Protein AF-A0A1H9WXK0-F1 (afdb_monomer)

Solvent-accessible surface area (backbone atoms only — not comparable to full-atom values): 4412 Å² total; per-residue (Å²): 111,83,45,80,38,52,25,27,41,61,68,99,53,82,46,69,39,30,34,41,35,47,87,65,30,38,34,37,36,34,87,59,80,92,51,55,72,64,66,30,57,34,75,47,47,53,94,46,51,70,47,76,49,79,46,80,52,99,92,42,56,34,39,38,40,32,32,73,88,71,53,70,50,35,32,39,63,110

Secondary structure (DSSP, 8-state):
--EEEEEEEESSSEEEEEEEE-SSEEEEE---TTS-HHHHEEEEEGGGEEEEEEEEETTEEEEEEEETTS-EEEEEE-

Foldseek 3Di:
D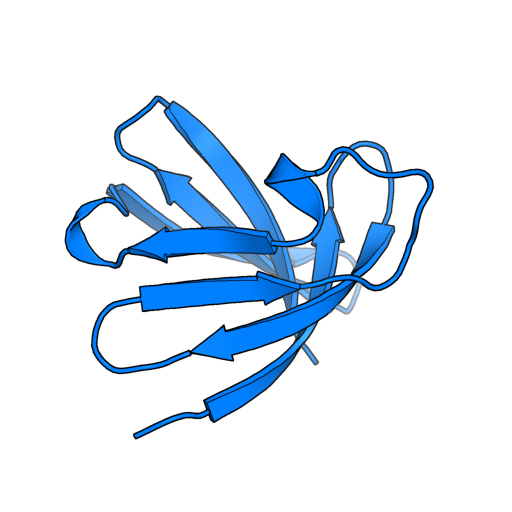KDKWWKWWQDPHTATFIWIADPFFIWTAHPDPPDDPCNRTPTDGPVFWPDWDWDQDPHFIKIWTAGVVRDIIIMGTD

Sequence (78 aa):
MKQYFIASICRNGIIGGSIVADDEGITYKTGKLTVSSKLRNLEMKYRNIQDFSKKWVLCFPVFSIAMNDGETYKFIVF

Mean predicted aligned error: 2.89 Å

Radius of gyration: 11.93 Å; C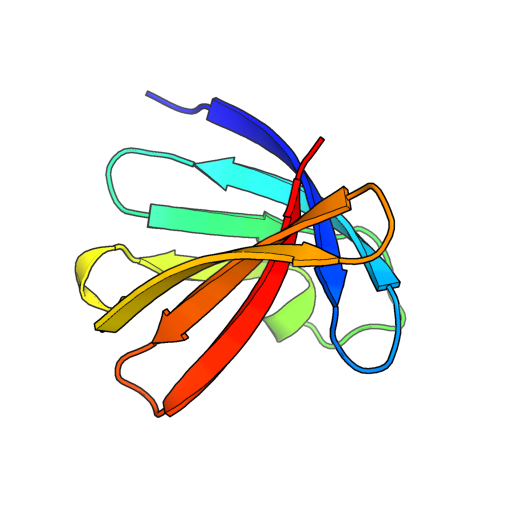α contacts (8 Å, |Δi|>4): 162; chains: 1; bounding box: 26×27×30 Å

Organism: Butyrivibrio fibrisolvens (NCBI:txid831)

pLDDT: mean 94.47, std 3.33, range [85.44, 97.75]

Structure (mmCIF, N/CA/C/O backbone):
data_AF-A0A1H9WXK0-F1
#
_entry.id   AF-A0A1H9WXK0-F1
#
loop_
_atom_site.group_PDB
_atom_site.id
_atom_site.type_symbol
_atom_site.label_atom_id
_atom_site.label_alt_id
_atom_site.label_comp_id
_atom_site.label_asym_id
_atom_site.label_entity_id
_atom_site.label_seq_id
_atom_site.pdbx_PDB_ins_code
_atom_site.Cartn_x
_atom_site.Cartn_y
_atom_site.Cartn_z
_atom_site.occupancy
_atom_site.B_iso_or_equiv
_atom_site.auth_seq_id
_atom_site.auth_comp_id
_atom_site.auth_asym_id
_atom_site.auth_atom_id
_atom_site.pdbx_PDB_model_num
ATOM 1 N N . MET A 1 1 ? -12.431 0.950 13.803 1.00 87.69 1 MET A N 1
ATOM 2 C CA . MET A 1 1 ? -12.235 -0.529 13.982 1.00 87.69 1 MET A CA 1
ATOM 3 C C . MET A 1 1 ? -11.223 -1.017 12.947 1.00 87.69 1 MET A C 1
ATOM 5 O O . MET A 1 1 ? -11.258 -0.499 11.843 1.00 87.69 1 MET A O 1
ATOM 9 N N . LYS A 1 2 ? -10.326 -1.971 13.255 1.00 95.31 2 LYS A N 1
ATOM 10 C CA . LYS A 1 2 ? -9.328 -2.450 12.272 1.00 95.31 2 LYS A CA 1
ATOM 11 C C . LYS A 1 2 ? -9.842 -3.632 11.452 1.00 95.31 2 LYS A C 1
ATOM 13 O O . LYS A 1 2 ? -10.326 -4.604 12.024 1.00 95.31 2 LYS A O 1
ATOM 18 N N . GLN A 1 3 ? -9.677 -3.555 10.136 1.00 97.25 3 GLN A N 1
ATOM 19 C CA . GLN A 1 3 ? -9.935 -4.633 9.182 1.00 97.25 3 GLN A CA 1
ATOM 20 C C . GLN A 1 3 ? -8.627 -5.055 8.511 1.00 97.25 3 GLN A C 1
ATOM 22 O O . GLN A 1 3 ? -7.747 -4.229 8.273 1.00 97.25 3 GLN A O 1
ATOM 27 N N . TYR A 1 4 ? -8.497 -6.344 8.214 1.00 96.94 4 TYR A N 1
ATOM 28 C CA . TYR A 1 4 ? -7.280 -6.934 7.667 1.00 96.94 4 TYR A CA 1
ATOM 29 C C . TYR A 1 4 ? -7.614 -7.674 6.380 1.00 96.94 4 TYR A C 1
ATOM 31 O O . TYR A 1 4 ? -8.519 -8.503 6.360 1.00 96.94 4 TYR A O 1
ATOM 39 N N . PHE A 1 5 ? -6.855 -7.392 5.327 1.00 96.19 5 PHE A N 1
ATOM 40 C CA . PHE A 1 5 ? -7.039 -7.983 4.009 1.00 96.19 5 PHE A CA 1
ATOM 41 C C . PHE A 1 5 ? -5.722 -8.560 3.510 1.00 96.19 5 PHE A C 1
ATOM 43 O O . PHE A 1 5 ? -4.662 -7.939 3.649 1.00 96.19 5 PHE A O 1
ATOM 50 N N . ILE A 1 6 ? -5.786 -9.731 2.885 1.00 95.94 6 ILE A N 1
ATOM 51 C CA . ILE A 1 6 ? -4.651 -10.262 2.135 1.00 95.94 6 ILE A CA 1
ATOM 52 C C . ILE A 1 6 ? -4.602 -9.496 0.818 1.00 95.94 6 ILE A C 1
ATOM 54 O O . ILE A 1 6 ? -5.599 -9.389 0.105 1.00 95.94 6 ILE A O 1
ATOM 58 N N . ALA A 1 7 ? -3.445 -8.925 0.502 1.00 96.31 7 ALA A N 1
ATOM 59 C CA . ALA A 1 7 ? -3.314 -8.088 -0.677 1.00 96.31 7 ALA A CA 1
ATOM 60 C C . ALA A 1 7 ? -1.911 -8.164 -1.265 1.00 96.31 7 ALA A C 1
ATOM 62 O O . ALA A 1 7 ? -0.929 -8.423 -0.574 1.00 96.31 7 ALA A O 1
ATOM 63 N N . SER A 1 8 ? -1.803 -7.894 -2.556 1.00 96.19 8 SER A N 1
ATOM 64 C CA . SER A 1 8 ? -0.523 -7.719 -3.230 1.00 96.19 8 SER A CA 1
ATOM 65 C C . SER A 1 8 ? -0.479 -6.372 -3.921 1.00 96.19 8 SER A C 1
ATOM 67 O O . SER A 1 8 ? -1.444 -5.994 -4.578 1.00 96.19 8 SER A O 1
ATOM 69 N N . ILE A 1 9 ? 0.642 -5.663 -3.814 1.00 96.12 9 ILE A N 1
ATOM 70 C CA . ILE A 1 9 ? 0.855 -4.427 -4.565 1.00 96.12 9 ILE A CA 1
ATOM 71 C C . ILE A 1 9 ? 1.503 -4.727 -5.921 1.00 96.12 9 ILE A C 1
ATOM 73 O O . ILE A 1 9 ? 2.430 -5.536 -6.021 1.00 96.12 9 ILE A O 1
ATOM 77 N N . CYS A 1 10 ? 1.020 -4.063 -6.967 1.00 94.12 10 CYS A N 1
ATOM 78 C CA . CYS A 1 10 ? 1.532 -4.157 -8.329 1.00 94.12 10 CYS A CA 1
ATOM 79 C C . CYS A 1 10 ? 2.509 -3.000 -8.596 1.00 94.12 10 CYS A C 1
ATOM 81 O O . CYS A 1 10 ? 2.115 -1.955 -9.115 1.00 94.12 10 CYS A O 1
ATOM 83 N N . ARG A 1 11 ? 3.786 -3.165 -8.226 1.00 89.06 11 ARG A N 1
ATOM 84 C CA . ARG A 1 11 ? 4.861 -2.179 -8.458 1.00 89.06 11 ARG A CA 1
ATOM 85 C C . ARG A 1 11 ? 6.152 -2.925 -8.792 1.00 89.06 11 ARG A C 1
ATOM 87 O O . ARG A 1 11 ? 6.704 -3.595 -7.926 1.00 89.06 11 ARG A O 1
ATOM 94 N N . ASN A 1 12 ? 6.610 -2.825 -10.043 1.00 87.00 12 ASN A N 1
ATOM 95 C CA . ASN A 1 12 ? 7.742 -3.599 -10.584 1.00 87.00 12 ASN A CA 1
ATOM 96 C C . ASN A 1 12 ? 7.578 -5.123 -10.395 1.00 87.00 12 ASN A C 1
ATOM 98 O O . ASN A 1 12 ? 8.516 -5.823 -10.024 1.00 87.00 12 ASN A O 1
ATOM 102 N N . GLY A 1 13 ? 6.358 -5.622 -10.617 1.00 89.94 13 GLY A N 1
ATOM 103 C CA . GLY A 1 13 ? 5.947 -6.997 -10.325 1.00 89.94 13 GLY A CA 1
ATOM 104 C C . GLY A 1 13 ? 4.844 -7.056 -9.266 1.00 89.94 13 GLY A C 1
ATOM 105 O O . GLY A 1 13 ? 4.256 -6.032 -8.910 1.00 89.94 13 GLY A O 1
ATOM 106 N N . ILE A 1 14 ? 4.552 -8.265 -8.779 1.00 93.25 14 ILE A N 1
ATOM 107 C CA . ILE A 1 14 ? 3.546 -8.517 -7.738 1.00 93.25 14 ILE A CA 1
ATOM 108 C C . ILE A 1 14 ? 4.262 -8.799 -6.418 1.00 93.25 14 ILE A C 1
ATOM 110 O O . ILE A 1 14 ? 5.006 -9.773 -6.268 1.00 93.25 14 ILE A O 1
ATOM 114 N N . ILE A 1 15 ? 4.034 -7.934 -5.43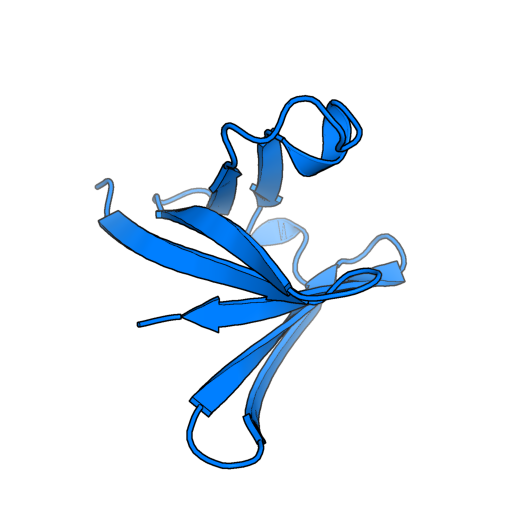8 1.00 95.88 15 ILE A N 1
ATOM 115 C CA . ILE A 1 15 ? 4.632 -8.045 -4.113 1.00 95.88 15 ILE A CA 1
ATOM 116 C C . ILE A 1 15 ? 3.507 -8.395 -3.147 1.00 95.88 15 ILE A C 1
ATOM 118 O O . ILE A 1 15 ? 2.624 -7.581 -2.910 1.00 95.88 15 ILE A O 1
ATOM 122 N N . GLY A 1 16 ? 3.541 -9.618 -2.618 1.00 95.81 16 GLY A N 1
ATOM 123 C CA . GLY A 1 16 ? 2.588 -10.076 -1.610 1.00 95.81 16 GLY A CA 1
ATOM 124 C C . GLY A 1 16 ? 2.763 -9.370 -0.269 1.00 95.81 16 GLY A C 1
ATOM 125 O O . GLY A 1 16 ? 3.887 -9.057 0.145 1.00 95.81 16 GLY A O 1
ATOM 126 N N . GLY A 1 17 ? 1.644 -9.156 0.410 1.00 96.44 17 GLY A N 1
ATOM 127 C CA . GLY A 1 17 ? 1.564 -8.475 1.688 1.00 96.44 17 GLY A CA 1
ATOM 128 C C . GLY A 1 17 ? 0.153 -8.515 2.271 1.00 96.44 17 GLY A C 1
ATOM 129 O O . GLY A 1 17 ? -0.609 -9.462 2.075 1.00 96.44 17 GLY A O 1
ATOM 130 N N . SER A 1 18 ? -0.184 -7.472 3.014 1.00 97.25 18 SER A N 1
ATOM 131 C CA . SER A 1 18 ? -1.504 -7.286 3.612 1.00 97.25 18 SER A CA 1
ATOM 132 C C . SER A 1 18 ? -1.866 -5.810 3.629 1.00 97.25 18 SER A C 1
ATOM 134 O O . SER A 1 18 ? -0.980 -4.954 3.636 1.00 97.25 18 SER A O 1
ATOM 136 N N . ILE A 1 19 ? -3.159 -5.516 3.639 1.00 97.75 19 ILE A N 1
ATOM 137 C CA . ILE A 1 19 ? -3.685 -4.186 3.922 1.00 97.75 19 ILE A CA 1
ATOM 138 C C . ILE A 1 19 ? -4.352 -4.232 5.290 1.00 97.75 19 ILE A C 1
ATOM 140 O O . ILE A 1 19 ? -5.179 -5.101 5.557 1.00 97.75 19 ILE A O 1
ATOM 144 N N . VAL A 1 20 ? -4.000 -3.279 6.144 1.00 97.69 20 VAL A N 1
ATOM 145 C CA . VAL A 1 20 ? -4.742 -2.981 7.368 1.00 97.69 20 VAL A CA 1
ATOM 146 C C . VAL A 1 20 ? -5.523 -1.705 7.115 1.00 97.69 20 VAL A C 1
ATOM 148 O O . VAL A 1 20 ? -4.913 -0.691 6.794 1.00 97.69 20 VAL A O 1
ATOM 151 N N . ALA A 1 21 ? -6.843 -1.757 7.229 1.00 96.88 21 ALA A N 1
ATOM 152 C CA . ALA A 1 21 ? -7.712 -0.595 7.115 1.00 96.88 21 ALA A CA 1
ATOM 153 C C . ALA A 1 21 ? -8.247 -0.213 8.494 1.00 96.88 21 ALA A C 1
ATOM 155 O O . ALA A 1 21 ? -8.639 -1.081 9.276 1.00 96.88 21 ALA A O 1
ATOM 156 N N . ASP A 1 22 ? -8.272 1.076 8.786 1.00 96.62 22 ASP A N 1
ATOM 157 C CA . ASP A 1 22 ? -8.922 1.636 9.963 1.00 96.62 22 ASP A CA 1
ATOM 158 C C . ASP A 1 22 ? -9.730 2.878 9.581 1.00 96.62 22 ASP A C 1
ATOM 160 O O . ASP A 1 22 ? -10.083 3.056 8.413 1.00 96.62 22 ASP A O 1
ATOM 164 N N . ASP A 1 23 ? -10.080 3.691 10.575 1.00 96.69 23 ASP A N 1
ATOM 165 C CA . ASP A 1 23 ? -10.951 4.848 10.398 1.00 96.69 23 ASP A CA 1
ATOM 166 C C . ASP A 1 23 ? -10.199 6.044 9.762 1.00 96.69 23 ASP A C 1
ATOM 168 O O . ASP A 1 23 ? -10.832 6.949 9.221 1.00 96.69 23 ASP A O 1
ATOM 172 N N . GLU A 1 24 ? -8.857 6.056 9.770 1.00 96.69 24 GLU A N 1
ATOM 173 C CA . GLU A 1 24 ? -8.040 7.128 9.176 1.00 96.69 24 GLU A CA 1
ATOM 174 C C . GLU A 1 24 ? -7.553 6.815 7.757 1.00 96.69 24 GLU A C 1
ATOM 176 O O . GLU A 1 24 ? -7.292 7.730 6.959 1.00 96.69 24 GLU A O 1
ATOM 181 N N . GLY A 1 25 ? -7.368 5.537 7.440 1.00 96.88 25 GLY A N 1
ATOM 182 C CA . GLY A 1 25 ? -6.815 5.140 6.158 1.00 96.88 25 GLY A CA 1
ATOM 183 C C . GLY A 1 25 ? -6.530 3.657 6.043 1.00 96.88 25 GLY A C 1
ATOM 184 O O . GL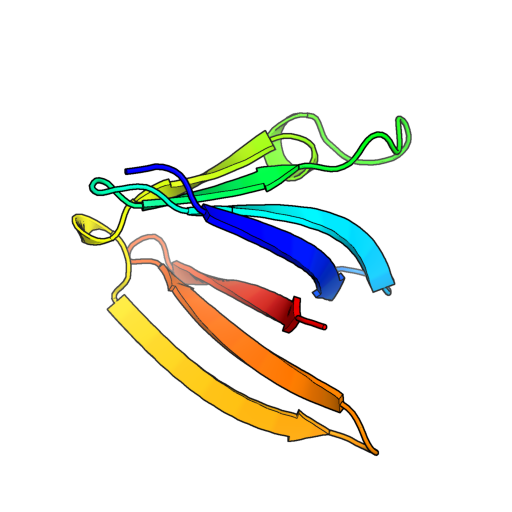Y A 1 25 ? -7.074 2.816 6.759 1.00 96.88 25 GLY A O 1
ATOM 185 N N . ILE A 1 26 ? -5.627 3.355 5.116 1.00 97.19 26 ILE A N 1
ATOM 186 C CA . ILE A 1 26 ? -5.098 2.014 4.921 1.00 97.19 26 ILE A CA 1
ATOM 187 C C . ILE A 1 26 ? -3.571 2.013 5.011 1.00 97.19 26 ILE A C 1
ATOM 189 O O . ILE A 1 26 ? -2.897 2.942 4.565 1.00 97.19 26 ILE A O 1
ATOM 193 N N . THR A 1 27 ? -3.007 0.931 5.532 1.00 97.56 27 THR A N 1
ATOM 194 C CA . THR A 1 27 ? -1.569 0.667 5.504 1.00 97.56 27 THR A CA 1
ATOM 195 C C . THR A 1 27 ? -1.319 -0.648 4.790 1.00 97.56 27 THR A C 1
ATOM 197 O O . THR A 1 27 ? -1.725 -1.707 5.270 1.00 97.56 27 THR A O 1
ATOM 200 N N . TYR A 1 28 ? -0.606 -0.596 3.669 1.00 97.50 28 TYR A N 1
ATOM 201 C CA . TYR A 1 28 ? -0.055 -1.790 3.047 1.00 97.50 28 TYR A CA 1
ATOM 202 C C . TYR A 1 28 ? 1.247 -2.195 3.746 1.00 97.50 28 TYR A C 1
ATOM 204 O O . TYR A 1 28 ? 2.132 -1.364 3.966 1.00 97.50 28 TYR A O 1
ATOM 212 N N . LYS A 1 29 ? 1.374 -3.482 4.073 1.00 96.56 29 LYS A N 1
ATOM 213 C CA . LYS A 1 29 ? 2.548 -4.055 4.733 1.00 96.56 29 LYS A CA 1
ATOM 214 C C . LYS A 1 29 ? 3.064 -5.286 4.012 1.00 96.56 29 LYS A C 1
ATOM 216 O O . LYS A 1 29 ? 2.286 -6.153 3.620 1.00 96.56 29 LYS A O 1
ATOM 221 N N . THR A 1 30 ? 4.385 -5.411 3.913 1.00 96.31 30 THR A N 1
ATOM 222 C CA . THR A 1 30 ? 5.039 -6.626 3.409 1.00 96.31 30 THR A CA 1
ATOM 223 C C . THR A 1 30 ? 6.304 -6.961 4.192 1.00 96.31 30 THR A C 1
ATOM 225 O O . THR A 1 30 ? 7.080 -6.080 4.559 1.00 96.31 30 THR A O 1
ATOM 228 N N . GLY A 1 31 ? 6.524 -8.258 4.423 1.00 94.25 31 GLY A N 1
ATOM 229 C CA . GLY A 1 31 ? 7.733 -8.784 5.063 1.00 94.25 31 GLY A CA 1
ATOM 230 C C . GLY A 1 31 ? 8.928 -8.935 4.115 1.00 94.25 31 GLY A C 1
ATOM 231 O O . GLY A 1 31 ? 9.998 -9.353 4.549 1.00 94.25 31 GLY A O 1
ATOM 232 N N . LYS A 1 32 ? 8.781 -8.621 2.819 1.00 91.56 32 LYS A N 1
ATOM 233 C CA . LYS A 1 32 ? 9.881 -8.754 1.854 1.00 91.56 32 LYS A CA 1
ATOM 234 C C . LYS A 1 32 ? 10.965 -7.708 2.131 1.00 91.56 32 LYS A C 1
ATOM 236 O O . LYS A 1 32 ? 10.745 -6.518 1.943 1.00 91.56 32 LYS A O 1
ATOM 241 N N . LEU A 1 33 ? 12.153 -8.149 2.545 1.00 90.94 33 LEU A N 1
ATOM 242 C CA . LEU A 1 33 ? 13.273 -7.258 2.893 1.00 90.94 33 LEU A CA 1
ATOM 243 C C . LEU A 1 33 ? 13.915 -6.568 1.681 1.00 90.94 33 LEU A C 1
ATOM 245 O O . LEU A 1 33 ? 14.562 -5.538 1.837 1.00 90.94 33 LEU A O 1
ATOM 249 N N . THR A 1 34 ? 13.707 -7.109 0.480 1.00 88.94 34 THR A N 1
ATOM 250 C CA . THR A 1 34 ? 14.248 -6.585 -0.783 1.00 88.94 34 THR A CA 1
ATOM 251 C C . THR A 1 34 ? 13.518 -5.347 -1.306 1.00 88.94 34 THR A C 1
ATOM 253 O O . THR A 1 34 ? 13.946 -4.763 -2.298 1.00 88.94 34 THR A O 1
ATOM 256 N N . VAL A 1 35 ? 12.425 -4.925 -0.662 1.00 90.31 35 VAL A N 1
ATOM 257 C CA . VAL A 1 35 ? 11.679 -3.717 -1.039 1.00 90.31 35 VAL A CA 1
ATOM 258 C C . VAL A 1 35 ? 12.035 -2.537 -0.131 1.00 90.31 35 VAL A C 1
ATOM 260 O O . VAL A 1 35 ? 12.426 -2.701 1.032 1.00 90.31 35 VAL A O 1
ATOM 263 N N . SER A 1 36 ? 11.888 -1.318 -0.657 1.00 90.00 36 SER A N 1
ATOM 264 C CA . SER A 1 36 ? 12.201 -0.095 0.089 1.00 90.00 36 SER A CA 1
ATOM 265 C C . SER A 1 36 ? 11.405 -0.010 1.396 1.00 90.00 36 SER A C 1
ATOM 267 O O . SER A 1 36 ? 10.290 -0.524 1.505 1.00 90.00 36 SER A O 1
ATOM 269 N N . SER A 1 37 ? 11.969 0.653 2.407 1.00 89.50 37 SER A N 1
ATOM 270 C CA . SER A 1 37 ? 11.302 0.852 3.704 1.00 89.50 37 SER A CA 1
ATOM 271 C C . SER A 1 37 ? 9.930 1.520 3.555 1.00 89.50 37 SER A C 1
ATOM 273 O O . SER A 1 37 ? 8.974 1.068 4.181 1.00 89.50 37 SER A O 1
ATOM 275 N N . LYS A 1 38 ? 9.815 2.513 2.659 1.00 89.50 38 LYS A N 1
ATOM 276 C CA . LYS A 1 38 ? 8.546 3.179 2.319 1.00 89.50 38 LYS A CA 1
ATOM 277 C C . LYS A 1 38 ? 7.496 2.192 1.799 1.00 89.50 38 LYS A C 1
ATOM 279 O O . LYS A 1 38 ? 6.336 2.293 2.170 1.00 89.50 38 LYS A O 1
ATOM 284 N N . LEU A 1 39 ? 7.885 1.226 0.962 1.00 91.38 39 LEU A N 1
ATOM 285 C CA . LEU A 1 39 ? 6.947 0.242 0.410 1.00 91.38 39 LEU A CA 1
ATOM 286 C C . LEU A 1 39 ? 6.594 -0.870 1.411 1.00 91.38 39 LEU A C 1
ATOM 288 O O . LEU A 1 39 ? 5.513 -1.446 1.324 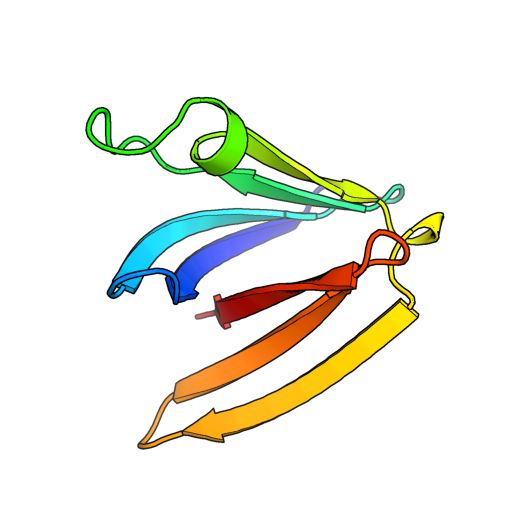1.00 91.38 39 LEU A O 1
ATOM 292 N N . ARG A 1 40 ? 7.491 -1.178 2.360 1.00 94.00 40 ARG A N 1
ATOM 293 C CA . ARG A 1 40 ? 7.249 -2.175 3.419 1.00 94.00 40 ARG A CA 1
ATOM 294 C C . ARG A 1 40 ? 6.144 -1.771 4.386 1.00 94.00 40 ARG A C 1
ATOM 296 O O . ARG A 1 40 ? 5.494 -2.661 4.923 1.00 94.00 40 ARG A O 1
ATOM 303 N N . ASN A 1 41 ? 5.956 -0.469 4.600 1.00 95.31 41 ASN A N 1
ATOM 304 C CA . ASN A 1 41 ? 4.892 0.115 5.415 1.00 95.31 41 ASN A CA 1
ATOM 305 C C . ASN A 1 41 ? 4.351 1.351 4.691 1.00 95.31 41 ASN A C 1
ATOM 307 O O . ASN A 1 41 ? 4.702 2.483 5.018 1.00 95.31 41 ASN A O 1
ATOM 311 N N . LEU A 1 42 ? 3.548 1.118 3.658 1.00 96.25 42 LEU A N 1
ATOM 312 C CA . LEU A 1 42 ? 2.978 2.183 2.850 1.00 96.25 42 LEU A CA 1
ATOM 313 C C . LEU A 1 42 ? 1.646 2.622 3.455 1.00 96.25 42 LEU A C 1
ATOM 315 O O . LEU A 1 42 ? 0.641 1.924 3.331 1.00 96.25 42 LEU A O 1
ATOM 319 N N . GLU A 1 43 ? 1.650 3.784 4.092 1.00 96.38 43 GLU A N 1
ATOM 320 C CA . GLU A 1 43 ? 0.454 4.405 4.656 1.00 96.38 43 GLU A CA 1
ATOM 321 C C . GLU A 1 43 ? -0.239 5.304 3.627 1.00 96.38 43 GLU A C 1
ATOM 323 O O . GLU A 1 43 ? 0.387 6.150 2.988 1.00 96.38 43 GLU A O 1
ATOM 328 N N . MET A 1 44 ? -1.551 5.138 3.489 1.00 96.88 44 MET A N 1
ATOM 329 C CA . MET A 1 44 ? -2.420 5.925 2.620 1.00 96.88 44 MET A CA 1
ATOM 330 C C . MET A 1 44 ? -3.620 6.399 3.443 1.00 96.88 44 MET A C 1
ATOM 332 O O . MET A 1 44 ? -4.587 5.666 3.650 1.00 96.88 44 MET A O 1
ATOM 336 N N . LYS A 1 45 ? -3.547 7.636 3.944 1.00 97.38 45 LYS A N 1
ATOM 337 C CA . LYS A 1 45 ? -4.656 8.263 4.679 1.00 97.38 45 LYS A CA 1
ATOM 338 C C . LYS A 1 45 ? -5.790 8.620 3.723 1.00 97.38 45 LYS A C 1
ATOM 340 O O . LYS A 1 45 ? -5.512 9.209 2.680 1.00 97.38 45 LYS A O 1
ATOM 345 N N . TYR A 1 46 ? -7.046 8.376 4.103 1.00 97.00 46 TYR A N 1
ATOM 346 C CA . TYR A 1 46 ? -8.200 8.638 3.229 1.00 97.00 46 TYR A CA 1
ATOM 347 C C . TYR A 1 46 ? -8.288 10.099 2.784 1.00 97.00 46 TYR A C 1
ATOM 349 O O . TYR A 1 46 ? -8.553 10.370 1.621 1.00 97.00 46 TYR A O 1
ATOM 357 N N . ARG A 1 47 ? -7.955 11.043 3.674 1.00 97.19 47 ARG A N 1
ATOM 358 C CA . ARG A 1 47 ? -7.904 12.486 3.363 1.00 97.19 47 ARG A CA 1
ATOM 359 C C . ARG A 1 47 ? -6.936 12.861 2.229 1.00 97.19 47 ARG A C 1
ATOM 361 O O . ARG A 1 47 ? -7.027 13.957 1.690 1.00 97.19 47 ARG A O 1
ATOM 368 N N . ASN A 1 48 ? -5.980 11.983 1.923 1.00 97.19 48 ASN A N 1
ATOM 369 C CA . ASN A 1 48 ? -4.970 12.186 0.890 1.00 97.19 48 ASN A CA 1
ATOM 370 C C . ASN A 1 48 ? -5.2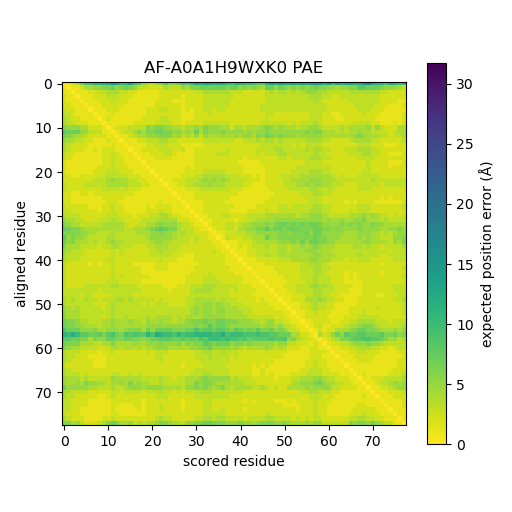71 11.381 -0.385 1.00 97.19 48 ASN A C 1
ATOM 372 O O . ASN A 1 48 ? -4.459 11.424 -1.306 1.00 97.19 48 ASN A O 1
ATOM 376 N N . ILE A 1 49 ? -6.369 10.621 -0.426 1.00 96.81 49 ILE A N 1
ATOM 377 C CA . ILE A 1 49 ? -6.788 9.882 -1.617 1.00 96.81 49 ILE A CA 1
ATOM 378 C C . ILE A 1 49 ? -7.580 10.834 -2.505 1.00 96.81 49 ILE A C 1
ATOM 380 O O . ILE A 1 49 ? -8.584 11.401 -2.081 1.00 96.81 49 ILE A O 1
ATOM 384 N N . GLN A 1 50 ? -7.114 10.988 -3.738 1.00 97.50 50 GLN A N 1
ATOM 385 C CA . GLN A 1 50 ? -7.758 11.806 -4.754 1.00 97.50 50 GLN A CA 1
ATOM 386 C C . GLN A 1 50 ? -8.835 11.021 -5.499 1.00 97.50 50 GLN A C 1
ATOM 388 O O . GLN A 1 50 ? -9.917 11.538 -5.761 1.00 97.50 50 GLN A O 1
ATOM 393 N N . ASP A 1 51 ? -8.518 9.781 -5.868 1.00 96.94 51 ASP A N 1
ATOM 394 C CA . ASP A 1 51 ? -9.395 8.928 -6.660 1.00 96.94 51 ASP A CA 1
ATOM 395 C C . ASP A 1 51 ? -9.188 7.451 -6.310 1.00 96.94 51 ASP A C 1
ATOM 397 O O . ASP A 1 51 ? -8.109 7.019 -5.885 1.00 96.94 51 ASP A O 1
ATOM 401 N N . PHE A 1 52 ? -10.244 6.671 -6.507 1.00 95.25 52 PHE A N 1
ATOM 402 C CA . PHE A 1 52 ? -10.274 5.241 -6.269 1.00 95.25 52 PHE A CA 1
ATOM 403 C C . PHE A 1 52 ? -11.061 4.552 -7.376 1.00 95.25 52 PHE A C 1
ATOM 405 O O . PHE A 1 52 ? -12.226 4.857 -7.624 1.00 95.25 52 PHE A O 1
ATOM 412 N N . SER A 1 53 ? -10.453 3.549 -8.004 1.00 96.00 53 SER A N 1
ATOM 413 C CA . SER A 1 53 ? -11.131 2.757 -9.026 1.00 96.00 53 SER A CA 1
ATOM 414 C C . SER A 1 53 ? -10.873 1.267 -8.872 1.00 96.00 53 SER A C 1
ATOM 416 O O . SER A 1 53 ? -9.823 0.823 -8.408 1.00 96.00 53 SER A O 1
ATOM 418 N N . LYS A 1 54 ? -11.853 0.477 -9.309 1.00 95.69 54 LYS A N 1
ATOM 419 C CA . LYS A 1 54 ? -11.778 -0.980 -9.383 1.00 95.69 54 LYS A CA 1
ATOM 420 C C . LYS A 1 54 ? -11.862 -1.403 -10.842 1.00 95.69 54 LYS A C 1
ATOM 422 O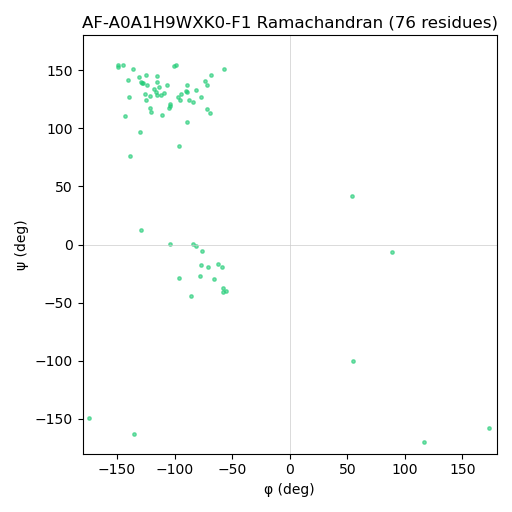 O . LYS A 1 54 ? -12.791 -1.016 -11.548 1.00 95.69 54 LYS A O 1
ATOM 427 N N . LYS A 1 55 ? -10.922 -2.234 -11.281 1.00 94.12 55 LYS A N 1
ATOM 428 C CA . LYS A 1 55 ? -10.934 -2.869 -12.603 1.00 94.12 55 LYS A CA 1
ATOM 429 C C . LYS A 1 55 ? -10.675 -4.359 -12.457 1.00 94.12 55 LYS A C 1
ATOM 431 O O . LYS A 1 55 ? -9.896 -4.774 -11.608 1.00 94.12 55 LYS A O 1
ATOM 436 N N . TRP A 1 56 ? -11.315 -5.162 -13.292 1.00 90.69 56 TRP A N 1
ATOM 437 C CA . TRP A 1 56 ? -10.981 -6.577 -13.415 1.00 90.69 56 TRP A CA 1
ATOM 438 C C . TRP A 1 56 ? -9.870 -6.731 -14.448 1.00 90.69 56 TRP A C 1
ATOM 440 O O . TRP A 1 56 ? -10.008 -6.259 -15.576 1.00 90.69 56 TRP A O 1
ATOM 450 N N . VAL A 1 57 ? -8.760 -7.354 -14.055 1.00 86.75 57 VAL A N 1
ATOM 451 C CA . VAL 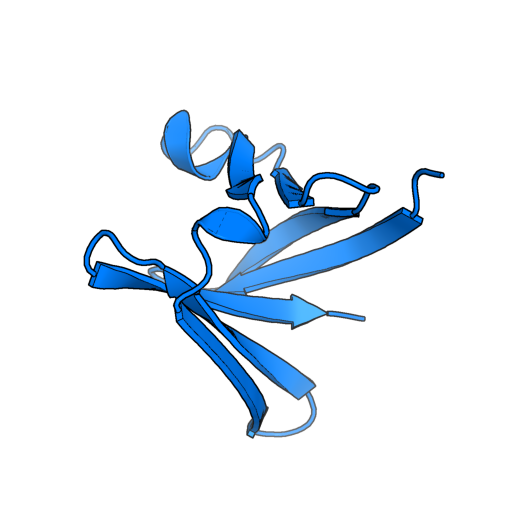A 1 57 ? -7.644 -7.663 -14.956 1.00 86.75 57 VAL A CA 1
ATOM 452 C C . VAL A 1 57 ? -7.373 -9.157 -14.866 1.00 86.75 57 VAL A C 1
ATOM 454 O O . VAL A 1 57 ? -7.146 -9.677 -13.774 1.00 86.75 57 VAL A O 1
ATOM 457 N N . LEU A 1 58 ? -7.409 -9.840 -16.015 1.00 85.44 58 LEU A N 1
ATOM 458 C CA . LEU A 1 58 ? -7.440 -11.304 -16.105 1.00 85.44 58 LEU A CA 1
ATOM 459 C C . LEU A 1 58 ? -8.616 -11.866 -15.286 1.00 85.44 58 LEU A C 1
ATOM 461 O O . LEU A 1 58 ? -9.756 -11.792 -15.731 1.00 85.44 58 LEU A O 1
ATOM 465 N N . CYS A 1 59 ? -8.355 -12.364 -14.080 1.00 87.00 59 CYS A N 1
ATOM 466 C CA . CYS A 1 59 ? -9.343 -12.929 -13.160 1.00 87.00 59 CYS A CA 1
ATOM 467 C C . CYS A 1 59 ? -9.264 -12.332 -11.745 1.00 87.00 59 CYS A C 1
ATOM 469 O O . CYS A 1 59 ? -9.878 -12.865 -10.824 1.00 87.00 59 CYS A O 1
ATOM 471 N N . PHE A 1 60 ? -8.525 -11.233 -11.561 1.00 87.94 60 PHE A N 1
ATOM 472 C CA . PHE A 1 60 ? -8.338 -10.606 -10.254 1.00 87.94 60 PHE A CA 1
ATOM 473 C C . PHE A 1 60 ? -8.959 -9.202 -10.200 1.00 87.94 60 PHE A C 1
ATOM 475 O O . PHE A 1 60 ? -8.819 -8.427 -11.158 1.00 87.94 60 PHE A O 1
ATOM 482 N N . PRO A 1 61 ? -9.609 -8.829 -9.079 1.00 91.25 61 PRO A N 1
ATOM 483 C CA . PRO A 1 61 ? -9.999 -7.450 -8.837 1.00 91.25 61 PRO A CA 1
ATOM 484 C C . PRO A 1 61 ? -8.750 -6.619 -8.522 1.00 91.25 61 PRO A C 1
ATOM 486 O O . PRO A 1 61 ? -8.070 -6.838 -7.520 1.00 91.25 61 PRO A O 1
ATOM 489 N N . VAL A 1 62 ? -8.457 -5.647 -9.384 1.00 95.25 62 VAL A N 1
ATOM 490 C CA . VAL A 1 62 ? -7.370 -4.687 -9.199 1.00 95.25 62 VAL A CA 1
ATOM 491 C C . VAL A 1 62 ? -7.951 -3.346 -8.772 1.00 95.25 62 VAL A C 1
ATOM 493 O O . VAL A 1 62 ? -8.716 -2.711 -9.502 1.00 95.25 62 VAL A O 1
ATOM 496 N N . PHE A 1 63 ? -7.550 -2.901 -7.593 1.00 96.06 63 PHE A N 1
ATOM 497 C CA . PHE A 1 63 ? -7.890 -1.609 -7.020 1.00 96.06 63 PHE A CA 1
ATOM 498 C C . PHE A 1 63 ? -6.764 -0.620 -7.293 1.00 96.06 63 PHE A C 1
ATOM 500 O O . PHE A 1 63 ? -5.608 -0.913 -7.011 1.00 96.06 63 PHE A O 1
ATOM 507 N N . SER A 1 64 ? -7.082 0.537 -7.862 1.00 96.94 64 SER A N 1
ATOM 508 C CA . SER A 1 64 ? -6.132 1.628 -8.094 1.00 96.94 64 SER A CA 1
ATOM 509 C C . SER A 1 64 ? -6.489 2.800 -7.190 1.00 96.94 64 SER A C 1
ATOM 511 O O . SER A 1 64 ? -7.639 3.230 -7.179 1.00 96.94 64 SER A O 1
ATOM 513 N N . ILE A 1 65 ? -5.503 3.297 -6.451 1.00 97.12 65 ILE A N 1
ATOM 514 C CA . ILE A 1 65 ? -5.629 4.388 -5.486 1.00 97.12 65 ILE A CA 1
ATOM 515 C C . ILE A 1 65 ? -4.687 5.498 -5.932 1.00 97.12 65 ILE A C 1
ATOM 517 O O . ILE A 1 65 ? -3.470 5.296 -5.938 1.00 97.12 65 ILE A O 1
ATOM 521 N N . ALA A 1 66 ? -5.245 6.636 -6.332 1.00 97.44 66 ALA A N 1
ATOM 522 C CA . ALA A 1 66 ? -4.480 7.827 -6.670 1.00 97.44 66 ALA A CA 1
ATOM 523 C C . ALA A 1 66 ? -4.400 8.738 -5.443 1.00 97.44 66 ALA A C 1
ATOM 525 O O . ALA A 1 66 ? -5.416 9.034 -4.814 1.00 97.44 66 ALA A O 1
ATOM 526 N N . MET A 1 67 ? -3.192 9.166 -5.095 1.00 97.12 67 MET A N 1
ATOM 527 C CA . MET A 1 67 ? -2.923 10.045 -3.964 1.00 97.12 67 MET A CA 1
ATOM 528 C C . MET A 1 67 ? -2.762 11.496 -4.433 1.00 97.12 67 MET A C 1
ATOM 530 O O . MET A 1 67 ? -2.329 11.754 -5.554 1.00 97.12 67 MET A O 1
ATOM 534 N N . ASN A 1 68 ? -3.030 12.452 -3.544 1.00 96.25 68 ASN A N 1
ATOM 535 C CA . ASN A 1 68 ? -2.897 13.889 -3.820 1.00 96.25 68 ASN A CA 1
ATOM 536 C C . ASN A 1 68 ? -1.458 14.335 -4.150 1.00 96.25 68 ASN A C 1
ATOM 538 O O . ASN A 1 68 ? -1.266 15.430 -4.669 1.00 96.25 68 ASN A O 1
ATOM 542 N N . ASP A 1 69 ? -0.446 13.522 -3.832 1.00 93.50 69 ASP A N 1
ATOM 543 C CA . ASP A 1 69 ? 0.960 13.776 -4.173 1.00 93.50 69 ASP A CA 1
ATOM 544 C C . ASP A 1 69 ? 1.330 13.320 -5.601 1.00 93.50 69 ASP A C 1
ATOM 546 O O . ASP A 1 69 ? 2.478 13.470 -6.018 1.00 93.50 69 ASP A O 1
ATOM 550 N N . GLY A 1 70 ? 0.366 12.778 -6.353 1.00 93.88 70 GLY A N 1
ATOM 551 C CA . GLY A 1 70 ? 0.544 12.268 -7.711 1.00 93.88 70 GLY A CA 1
ATOM 552 C C . GLY A 1 70 ? 0.963 10.797 -7.787 1.00 93.88 70 GLY A C 1
ATOM 553 O O . GLY A 1 70 ? 0.986 10.232 -8.883 1.00 93.88 70 GLY A O 1
ATOM 554 N N . GLU A 1 71 ? 1.261 10.130 -6.664 1.00 94.94 71 GLU A N 1
ATOM 555 C CA . GLU A 1 71 ? 1.540 8.692 -6.673 1.00 94.94 71 GLU A CA 1
ATOM 556 C C . GLU A 1 71 ? 0.247 7.888 -6.870 1.00 94.94 71 GLU A C 1
ATOM 558 O O . GLU A 1 71 ? -0.802 8.176 -6.296 1.00 94.94 71 GLU A O 1
ATOM 563 N N . THR A 1 72 ? 0.329 6.817 -7.661 1.00 96.31 72 THR A N 1
ATOM 564 C CA . THR A 1 72 ? -0.769 5.859 -7.830 1.00 96.31 72 THR A CA 1
ATOM 565 C C . THR A 1 72 ? -0.315 4.468 -7.427 1.00 96.31 72 THR A C 1
ATOM 567 O O . THR A 1 72 ? 0.683 3.949 -7.933 1.00 96.31 72 THR A O 1
ATOM 570 N N . TYR A 1 73 ? -1.086 3.829 -6.554 1.00 96.38 73 TYR A N 1
ATOM 571 C CA . TYR A 1 73 ? -0.823 2.482 -6.067 1.00 96.38 73 TYR A CA 1
ATOM 572 C C . TYR A 1 73 ? -1.908 1.527 -6.547 1.00 96.38 73 TYR A C 1
ATOM 574 O O . TYR A 1 73 ? -3.095 1.838 -6.501 1.00 96.38 73 TYR A O 1
ATOM 582 N N . LYS A 1 74 ? -1.495 0.353 -7.027 1.00 96.75 74 LYS A N 1
ATOM 583 C CA . LYS A 1 74 ? -2.401 -0.680 -7.531 1.00 96.75 74 LYS A CA 1
ATOM 584 C C . LYS A 1 74 ? -2.297 -1.925 -6.670 1.00 96.75 74 LYS A C 1
ATOM 586 O O . LYS A 1 74 ? -1.187 -2.394 -6.426 1.00 96.75 74 LYS A O 1
ATOM 591 N N . PHE A 1 75 ? -3.432 -2.466 -6.256 1.00 97.19 75 PHE A N 1
ATOM 592 C CA . PHE A 1 75 ? -3.522 -3.616 -5.370 1.00 97.19 75 PHE A CA 1
ATOM 593 C C . PHE A 1 75 ? -4.419 -4.695 -5.956 1.00 97.19 75 PHE A C 1
ATOM 595 O O . PHE A 1 75 ? -5.494 -4.400 -6.468 1.00 97.19 75 PHE A O 1
ATOM 602 N N . ILE A 1 76 ? -4.003 -5.946 -5.816 1.00 96.12 76 ILE A N 1
ATOM 603 C CA . ILE A 1 76 ? -4.891 -7.105 -5.891 1.00 96.12 76 ILE A CA 1
ATOM 604 C C . ILE A 1 76 ? -5.282 -7.433 -4.454 1.00 96.12 76 ILE A C 1
ATOM 606 O O . ILE A 1 76 ? -4.394 -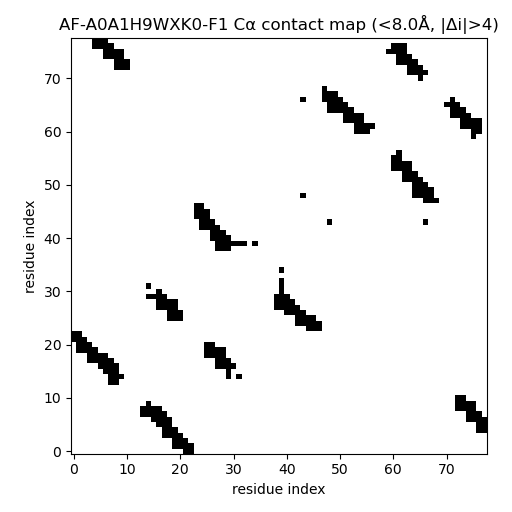7.620 -3.623 1.00 96.12 76 ILE A O 1
ATOM 610 N N . VAL A 1 77 ? -6.577 -7.480 -4.158 1.00 93.25 77 VAL A N 1
ATOM 611 C CA . VAL A 1 77 ? -7.104 -7.797 -2.820 1.00 93.25 77 VAL A CA 1
ATOM 612 C C . VAL A 1 77 ? -7.938 -9.072 -2.922 1.00 93.25 77 VAL A C 1
ATOM 614 O O . VAL A 1 77 ? -8.714 -9.199 -3.871 1.00 93.25 77 VAL A O 1
ATOM 617 N N . PHE A 1 78 ? -7.731 -10.004 -1.988 1.00 87.81 78 PHE A N 1
ATOM 618 C CA . PHE A 1 78 ? -8.346 -11.336 -1.964 1.00 87.81 78 PHE A CA 1
ATOM 619 C C . PHE A 1 78 ? -9.440 -11.439 -0.904 1.00 87.81 78 PHE A C 1
ATOM 621 O O . PHE A 1 78 ? -9.252 -10.845 0.185 1.00 87.81 78 PHE A O 1
#

Nearest PDB structures (foldseek):
  5he2-assembly1_A  TM=7.039E-01  e=4.926E-03  Bos taurus
  5he1-assembly1_A  TM=7.540E-01  e=1.224E-02  Homo sapiens
  7lc1-assembly1_B  TM=7.400E-01  e=2.205E-02  Homo sapiens
  8ttv-assembly1_A  TM=6.160E-01  e=1.596E+00  Homo sapiens
  8y6b-assembly3_E  TM=3.563E-01  e=1.288E+00  Homo sapiens